Protein AF-A0A1S8A4N0-F1 (afdb_monomer_lite)

Radius of gyration: 14.85 Å; chains: 1; bounding box: 50×31×35 Å

Secondary structure (DSSP, 8-state):
--TTS-TT--SEEEEEEEEEEEES-EEE--SSBSEEEEEEEEEEEEES-EEE---GGG-B--EEEEEEEEEES-EEES-SB-TTEEESSEEEES-EE---------S----

InterPro domains:
  IPR011050 Pectin lyase fold/virulence factor [SSF51126] (5-96)
  IPR012334 Pectin lyase fold [G3DSA:2.160.20.10] (1-101)
  IPR052063 Polysaccharide Lyase 1 [PTHR42970] (1-96)

Structure (mmCIF, N/CA/C/O backbone):
data_AF-A0A1S8A4N0-F1
#
_entry.id   AF-A0A1S8A4N0-F1
#
loop_
_atom_site.group_PDB
_atom_site.id
_atom_site.type_symbol
_atom_site.label_atom_id
_atom_site.label_alt_id
_atom_site.label_comp_id
_atom_site.label_asym_id
_atom_site.label_entity_id
_atom_site.label_seq_id
_atom_site.pdbx_PDB_ins_code
_atom_site.Cartn_x
_atom_site.Cartn_y
_atom_site.Cartn_z
_atom_site.occupancy
_atom_site.B_iso_or_equiv
_atom_site.auth_seq_id
_atom_site.auth_comp_id
_atom_site.auth_asym_id
_atom_site.auth_atom_id
_atom_site.pdbx_PDB_model_num
ATOM 1 N N . MET A 1 1 ? -2.142 0.354 -15.323 1.00 68.75 1 MET A N 1
ATOM 2 C CA . MET A 1 1 ? -0.709 0.691 -15.151 1.00 68.75 1 MET A CA 1
ATOM 3 C C . MET A 1 1 ? 0.166 -0.333 -15.867 1.00 68.75 1 MET A C 1
ATOM 5 O O . MET A 1 1 ? -0.366 -1.336 -16.324 1.00 68.75 1 MET A O 1
ATOM 9 N N . GLY A 1 2 ? 1.460 -0.052 -16.058 1.00 73.56 2 GLY A N 1
ATOM 10 C CA . GLY A 1 2 ? 2.393 -0.924 -16.785 1.00 73.56 2 GLY A CA 1
ATOM 11 C C . GLY A 1 2 ? 3.615 -0.164 -17.314 1.00 73.56 2 GLY A C 1
ATOM 12 O O . GLY A 1 2 ? 3.727 1.046 -17.115 1.00 73.56 2 GLY A O 1
ATOM 13 N N . LYS A 1 3 ? 4.520 -0.853 -18.025 1.00 80.44 3 LYS A N 1
ATOM 14 C CA . LYS A 1 3 ? 5.771 -0.266 -18.557 1.00 80.44 3 LYS A CA 1
ATOM 15 C C . LYS A 1 3 ? 5.551 1.009 -19.388 1.00 80.44 3 LYS A C 1
ATOM 17 O O . LYS A 1 3 ? 6.381 1.911 -19.346 1.00 80.44 3 LYS A O 1
ATOM 22 N N . SER A 1 4 ? 4.432 1.090 -20.108 1.00 85.94 4 SER A N 1
ATOM 23 C CA . SER A 1 4 ? 4.073 2.240 -20.950 1.00 85.94 4 SER A CA 1
ATOM 24 C C . SER A 1 4 ? 3.194 3.289 -20.250 1.00 85.94 4 SER A C 1
ATOM 26 O O . SER A 1 4 ? 2.774 4.232 -20.907 1.00 85.94 4 SER A O 1
ATOM 28 N N . GLY A 1 5 ? 2.871 3.125 -18.960 1.00 80.81 5 GLY A N 1
ATOM 29 C CA . GLY A 1 5 ? 2.080 4.105 -18.195 1.00 80.81 5 GLY A CA 1
ATOM 30 C C . GLY A 1 5 ? 2.873 5.368 -17.851 1.00 80.81 5 GLY A C 1
ATOM 31 O O . GLY A 1 5 ? 4.037 5.475 -18.210 1.00 80.81 5 GLY A O 1
ATOM 32 N N . ASP A 1 6 ? 2.301 6.305 -17.103 1.00 85.81 6 ASP A N 1
ATOM 33 C CA . ASP A 1 6 ? 3.035 7.506 -16.683 1.00 85.81 6 ASP A CA 1
ATOM 34 C C . ASP A 1 6 ? 4.029 7.207 -15.556 1.00 85.81 6 ASP A C 1
ATOM 36 O O . ASP A 1 6 ? 3.766 6.378 -14.684 1.00 85.81 6 ASP A O 1
ATOM 40 N N . SER A 1 7 ? 5.178 7.890 -15.569 1.00 84.50 7 SER A N 1
ATOM 41 C CA . SER A 1 7 ? 6.205 7.772 -14.524 1.00 84.50 7 SER A CA 1
ATOM 42 C C . SER A 1 7 ? 5.722 8.283 -13.167 1.00 84.50 7 SER A C 1
ATOM 44 O O . SER A 1 7 ? 5.023 9.290 -13.105 1.00 84.50 7 SER A O 1
ATOM 46 N N . GLY A 1 8 ? 6.135 7.613 -12.083 1.00 83.56 8 GLY A N 1
ATOM 47 C CA . GLY A 1 8 ? 5.796 8.021 -10.711 1.00 83.56 8 GLY A CA 1
ATOM 48 C C . GLY A 1 8 ? 4.320 7.828 -10.349 1.00 83.56 8 GLY A C 1
ATOM 49 O O . GLY A 1 8 ? 3.790 8.570 -9.528 1.00 83.56 8 GLY A O 1
ATOM 50 N N . LYS A 1 9 ? 3.624 6.915 -11.034 1.00 87.69 9 LYS A N 1
ATOM 51 C CA . LYS A 1 9 ? 2.225 6.586 -10.754 1.00 87.69 9 LYS A CA 1
ATOM 52 C C . LYS A 1 9 ? 2.114 5.202 -10.133 1.00 87.69 9 LYS A C 1
ATOM 54 O O . LYS A 1 9 ? 2.728 4.243 -10.619 1.00 87.69 9 LYS A O 1
ATOM 59 N N . ASP A 1 10 ? 1.279 5.114 -9.110 1.00 91.44 10 ASP A N 1
ATOM 60 C CA . ASP A 1 10 ? 1.002 3.857 -8.432 1.00 91.44 10 ASP A CA 1
ATOM 61 C C . ASP A 1 10 ? -0.019 3.026 -9.212 1.00 91.44 10 ASP A C 1
ATOM 63 O O . ASP A 1 10 ? -0.739 3.543 -10.070 1.00 91.44 10 ASP A O 1
ATOM 67 N N . GLY A 1 11 ? -0.106 1.730 -8.910 1.00 92.50 11 GLY A N 1
ATOM 68 C CA . GLY A 1 11 ? -1.212 0.887 -9.373 1.00 92.50 11 GLY A CA 1
ATOM 69 C C . GLY A 1 11 ? -2.558 1.406 -8.861 1.00 92.50 11 GLY A C 1
ATOM 70 O O . GLY A 1 11 ? -3.484 1.612 -9.647 1.00 92.50 11 GLY A O 1
ATOM 71 N N . ILE A 1 12 ? -2.626 1.666 -7.555 1.00 95.12 12 ILE A N 1
ATOM 72 C CA . ILE A 1 12 ? -3.730 2.345 -6.872 1.00 95.12 12 ILE A CA 1
ATOM 73 C C . ILE A 1 12 ? -3.148 3.400 -5.931 1.00 95.12 12 ILE A C 1
ATOM 75 O O . ILE A 1 12 ? -2.267 3.087 -5.131 1.00 95.12 12 ILE A O 1
ATOM 79 N N . THR A 1 13 ? -3.693 4.617 -5.983 1.00 95.31 13 THR A N 1
ATOM 80 C CA . THR A 1 13 ? -3.426 5.682 -5.008 1.00 95.31 13 THR A CA 1
ATOM 81 C C . THR A 1 13 ? -4.745 6.141 -4.391 1.00 95.31 13 THR A C 1
ATOM 83 O O . THR A 1 13 ? -5.646 6.563 -5.116 1.00 95.31 13 THR A O 1
ATOM 86 N N . ILE A 1 14 ? -4.843 6.120 -3.062 1.00 96.75 14 ILE A N 1
ATOM 87 C CA . ILE A 1 14 ? -5.921 6.780 -2.312 1.00 96.75 14 ILE A CA 1
ATOM 88 C C . ILE A 1 14 ? -5.343 8.041 -1.673 1.00 96.75 14 ILE A C 1
ATOM 90 O O . ILE A 1 14 ? -4.490 7.949 -0.788 1.00 96.75 14 ILE A O 1
ATOM 94 N N . ALA A 1 15 ? -5.779 9.203 -2.161 1.00 96.19 15 ALA A N 1
ATOM 95 C CA . ALA A 1 15 ? -5.233 10.503 -1.763 1.00 96.19 15 ALA A CA 1
ATOM 96 C C . ALA A 1 15 ? -6.158 11.331 -0.856 1.00 96.19 15 ALA A C 1
ATOM 98 O O . ALA A 1 15 ? -5.694 12.225 -0.150 1.00 96.19 15 ALA A O 1
ATOM 99 N N . ASP A 1 16 ? -7.455 11.035 -0.869 1.00 97.56 16 ASP A N 1
ATOM 100 C CA . ASP A 1 16 ? -8.469 11.702 -0.058 1.00 97.56 16 ASP A CA 1
ATOM 101 C C . ASP A 1 16 ? -9.656 10.757 0.169 1.00 97.56 16 ASP A C 1
ATOM 103 O O . ASP A 1 16 ? -9.934 9.885 -0.664 1.00 97.56 16 ASP A O 1
ATOM 107 N N . GLY A 1 17 ? -10.346 10.934 1.290 1.00 96.81 17 GLY A N 1
ATOM 108 C CA . GLY A 1 17 ? -11.576 10.225 1.628 1.00 96.81 17 GLY A CA 1
ATOM 109 C C . GLY A 1 17 ? -11.468 9.333 2.862 1.00 96.81 17 GLY A C 1
ATOM 110 O O . GLY A 1 17 ? -10.441 9.235 3.524 1.00 96.81 17 GLY A O 1
ATOM 111 N N . GLN A 1 18 ? -12.569 8.676 3.211 1.00 98.00 18 GLN A N 1
ATOM 112 C CA . GLN A 1 18 ? -12.660 7.900 4.445 1.00 98.00 18 GLN A CA 1
ATOM 113 C C . GLN A 1 18 ? -13.614 6.718 4.316 1.00 98.00 18 GLN A C 1
ATOM 115 O O . GLN A 1 18 ? -14.509 6.742 3.472 1.00 98.00 18 GLN A O 1
ATOM 120 N N . ASN A 1 19 ? -13.460 5.731 5.202 1.00 98.25 19 ASN A N 1
ATOM 121 C CA . ASN A 1 19 ? -14.337 4.559 5.322 1.00 98.25 19 ASN A CA 1
ATOM 122 C C . ASN A 1 19 ? -14.339 3.696 4.053 1.00 98.25 19 ASN A C 1
ATOM 124 O O . ASN A 1 19 ? -15.369 3.512 3.405 1.00 98.25 19 ASN A O 1
ATOM 128 N N . MET A 1 20 ? -13.168 3.176 3.687 1.00 98.38 20 MET A N 1
ATOM 129 C CA . MET A 1 20 ? -12.989 2.366 2.479 1.00 98.38 20 MET A CA 1
ATOM 130 C C . MET A 1 20 ? -12.538 0.952 2.832 1.00 98.38 20 MET A C 1
ATOM 132 O O . MET A 1 20 ? -11.708 0.761 3.719 1.00 98.38 20 MET A O 1
ATOM 136 N N . ILE A 1 21 ? -13.052 -0.036 2.100 1.00 98.31 21 ILE A N 1
ATOM 137 C CA . ILE A 1 21 ? -12.637 -1.434 2.221 1.00 98.31 21 ILE A CA 1
ATOM 138 C C . ILE A 1 21 ? -12.197 -1.933 0.848 1.00 98.31 21 ILE A C 1
ATOM 140 O O . ILE A 1 21 ? -12.950 -1.848 -0.121 1.00 98.31 21 ILE A O 1
ATOM 144 N N . PHE A 1 22 ? -10.990 -2.484 0.797 1.00 98.31 22 PHE A N 1
ATOM 145 C CA . PHE A 1 22 ? -10.456 -3.233 -0.331 1.00 98.31 22 PHE A CA 1
ATOM 146 C C . PHE A 1 22 ? -10.313 -4.685 0.108 1.00 98.31 22 PHE A C 1
ATOM 148 O O . PHE A 1 22 ? -9.591 -4.985 1.057 1.00 98.31 22 PHE A O 1
ATOM 155 N N . ASP A 1 23 ? -11.043 -5.569 -0.555 1.00 98.44 23 ASP A N 1
ATOM 156 C CA . ASP A 1 23 ? -11.165 -6.970 -0.177 1.00 98.44 23 ASP A CA 1
ATOM 157 C C . ASP A 1 23 ? -11.040 -7.853 -1.418 1.00 98.44 23 ASP A C 1
ATOM 159 O O . ASP A 1 23 ? -11.616 -7.528 -2.459 1.00 98.44 23 ASP A O 1
ATOM 163 N N . HIS A 1 24 ? -10.274 -8.940 -1.316 1.00 98.38 24 HIS A N 1
ATOM 164 C CA . HIS A 1 24 ? -10.033 -9.884 -2.413 1.00 98.38 24 HIS A CA 1
ATOM 165 C C . HIS A 1 24 ? -9.524 -9.229 -3.712 1.00 98.38 24 HIS A C 1
ATOM 167 O O . HIS A 1 24 ? -9.817 -9.690 -4.820 1.00 98.38 24 HIS A O 1
ATOM 173 N N . VAL A 1 25 ? -8.732 -8.157 -3.606 1.00 98.00 25 VAL A N 1
ATOM 174 C CA . VAL A 1 25 ? -8.149 -7.493 -4.779 1.00 98.00 25 VAL A CA 1
ATOM 175 C C . VAL A 1 25 ? -6.726 -7.971 -5.037 1.00 98.00 25 VAL A C 1
ATOM 177 O O . VAL A 1 25 ? -5.947 -8.229 -4.123 1.00 98.00 25 VAL A O 1
ATOM 180 N N . SER A 1 26 ? -6.370 -8.069 -6.314 1.00 96.69 26 SER A N 1
ATOM 181 C CA . SER A 1 26 ? -4.989 -8.272 -6.747 1.00 96.69 26 SER A CA 1
ATOM 182 C C . SER A 1 26 ? -4.516 -7.024 -7.468 1.00 96.69 26 SER A C 1
ATOM 184 O O . SER A 1 26 ? -5.076 -6.651 -8.499 1.00 96.69 26 SER A O 1
A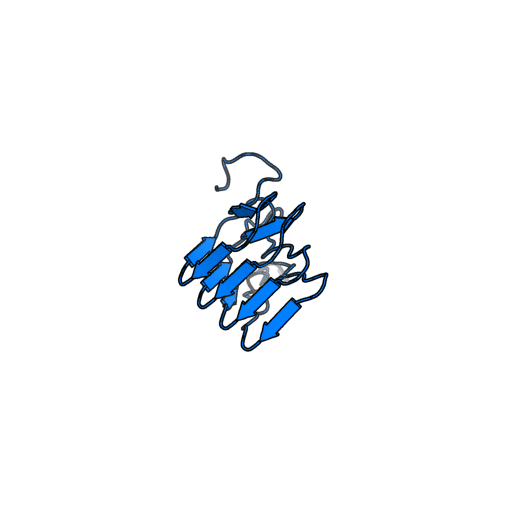TOM 186 N N . VAL A 1 27 ? -3.497 -6.375 -6.916 1.00 96.38 27 VAL A N 1
ATOM 187 C CA . VAL A 1 27 ? -2.896 -5.181 -7.503 1.00 96.38 27 VAL A CA 1
ATOM 188 C C . VAL A 1 27 ? -1.455 -5.509 -7.834 1.00 96.38 27 VAL A C 1
ATOM 190 O O . VAL A 1 27 ? -0.701 -5.958 -6.969 1.00 96.38 27 VAL A O 1
ATOM 193 N N . THR A 1 28 ? -1.093 -5.321 -9.099 1.00 93.69 28 THR A N 1
ATOM 194 C CA . THR A 1 28 ? 0.230 -5.662 -9.617 1.00 93.69 28 THR A CA 1
ATOM 195 C C . THR A 1 28 ? 0.721 -4.663 -10.656 1.00 93.69 28 THR A C 1
ATOM 197 O O . THR A 1 28 ? -0.045 -3.837 -11.162 1.00 93.69 28 THR A O 1
ATOM 200 N N . TRP A 1 29 ? 2.019 -4.724 -10.971 1.00 91.38 29 TRP A N 1
ATOM 201 C CA . TRP A 1 29 ? 2.660 -3.917 -12.016 1.00 91.38 29 TRP A CA 1
ATOM 202 C C . TRP A 1 29 ? 2.513 -2.401 -11.814 1.00 91.38 29 TRP A C 1
ATOM 204 O O . TRP A 1 29 ? 2.399 -1.632 -12.778 1.00 91.38 29 TRP A O 1
ATOM 214 N N . GLY A 1 30 ? 2.553 -1.971 -10.548 1.00 89.94 30 GLY A N 1
ATOM 215 C CA . GLY A 1 30 ? 2.742 -0.571 -10.178 1.00 89.94 30 GLY A CA 1
ATOM 216 C C . GLY A 1 30 ? 4.064 -0.042 -10.735 1.00 89.94 30 GLY A C 1
ATOM 217 O O . GLY A 1 30 ? 5.066 -0.763 -10.759 1.00 89.94 30 GLY A O 1
ATOM 218 N N . ARG A 1 31 ? 4.060 1.197 -11.245 1.00 88.88 31 ARG A N 1
ATOM 219 C CA . ARG A 1 31 ? 5.276 1.821 -11.790 1.00 88.88 31 ARG A CA 1
ATOM 220 C C . ARG A 1 31 ? 6.073 2.548 -10.712 1.00 88.88 31 ARG A C 1
ATOM 222 O O . ARG A 1 31 ? 7.293 2.618 -10.828 1.00 88.88 31 ARG A O 1
ATOM 229 N N . ASP A 1 32 ? 5.377 3.085 -9.717 1.00 90.94 32 ASP A N 1
ATOM 230 C CA . ASP A 1 32 ? 5.947 3.505 -8.444 1.00 90.94 32 ASP A CA 1
ATOM 231 C C . ASP A 1 32 ? 5.532 2.507 -7.349 1.00 90.94 32 ASP A C 1
ATOM 233 O O . ASP A 1 32 ? 6.067 1.397 -7.306 1.00 90.94 32 ASP A O 1
ATOM 237 N N . GLU A 1 33 ? 4.527 2.801 -6.525 1.00 93.50 33 GLU A N 1
ATOM 238 C CA . GLU A 1 33 ? 3.944 1.779 -5.662 1.00 93.50 33 GLU A CA 1
ATOM 239 C C . GLU A 1 33 ? 2.885 0.935 -6.366 1.00 93.50 33 GLU A C 1
ATOM 241 O O . GLU A 1 33 ? 2.271 1.307 -7.364 1.00 93.50 33 GLU A O 1
ATOM 246 N N . THR A 1 34 ? 2.633 -0.245 -5.818 1.00 95.19 34 THR A N 1
ATOM 247 C CA . THR A 1 34 ? 1.544 -1.092 -6.292 1.00 95.19 34 THR A CA 1
ATOM 248 C C . THR A 1 34 ? 0.218 -0.641 -5.682 1.00 95.19 34 THR A C 1
ATOM 250 O O . THR A 1 34 ? -0.736 -0.406 -6.418 1.00 95.19 34 THR A O 1
ATOM 253 N N . PHE A 1 35 ? 0.174 -0.418 -4.366 1.00 96.75 35 PHE A N 1
ATOM 254 C CA . PHE A 1 35 ? -0.986 0.138 -3.667 1.00 96.75 35 PHE A CA 1
ATOM 255 C C . PHE A 1 35 ? -0.529 1.140 -2.600 1.00 96.75 35 PHE A C 1
ATOM 257 O O . PHE A 1 35 ? 0.067 0.741 -1.602 1.00 96.75 35 PHE A O 1
ATOM 264 N N . SER A 1 36 ? -0.866 2.419 -2.762 1.00 96.62 36 SER A N 1
ATOM 265 C CA . SER A 1 36 ? -0.553 3.479 -1.798 1.00 96.62 36 SER A CA 1
ATOM 266 C C . SER A 1 36 ? -1.797 4.163 -1.226 1.00 96.62 36 SER A C 1
ATOM 268 O O . SER A 1 36 ? -2.776 4.432 -1.923 1.00 96.62 36 SER A O 1
ATOM 270 N N . ILE A 1 37 ? -1.719 4.497 0.060 1.00 97.00 37 ILE A N 1
ATOM 271 C CA . ILE A 1 37 ? -2.637 5.379 0.782 1.00 97.00 37 ILE A CA 1
ATOM 272 C C . ILE A 1 37 ? -1.798 6.537 1.316 1.00 97.00 37 ILE A C 1
ATOM 274 O O . ILE A 1 37 ? -0.935 6.335 2.176 1.00 97.00 37 ILE A O 1
ATOM 278 N N . ASN A 1 38 ? -2.016 7.739 0.793 1.00 94.38 38 ASN A N 1
ATOM 279 C CA . ASN A 1 38 ? -1.236 8.913 1.169 1.00 94.38 38 ASN A CA 1
ATOM 280 C C . ASN A 1 38 ? -2.031 10.197 0.930 1.00 94.38 38 ASN A C 1
ATOM 282 O O . ASN A 1 38 ? -2.289 10.552 -0.216 1.00 94.38 38 ASN A O 1
ATOM 286 N N . GLY A 1 39 ? -2.363 10.910 2.003 1.00 94.62 39 GLY A N 1
ATOM 287 C CA . GLY A 1 39 ? -3.069 12.185 1.941 1.00 94.62 39 GLY A CA 1
ATOM 288 C C . GLY A 1 39 ? -4.090 12.316 3.064 1.00 94.62 39 GLY A C 1
ATOM 289 O O . GLY A 1 39 ? -3.877 11.800 4.162 1.00 94.62 39 GLY A O 1
ATOM 290 N N . ALA A 1 40 ? -5.194 13.010 2.796 1.00 96.56 40 ALA A N 1
ATOM 291 C CA . ALA A 1 40 ? -6.267 13.237 3.763 1.00 96.56 40 ALA A CA 1
ATOM 292 C C . ALA A 1 40 ? -7.187 12.005 3.856 1.00 96.56 40 ALA A C 1
ATOM 294 O O . ALA A 1 40 ? -8.355 12.047 3.484 1.00 96.56 40 ALA A O 1
ATOM 295 N N . VAL A 1 41 ? -6.627 10.882 4.311 1.00 97.56 41 VAL A N 1
ATOM 296 C CA . VAL A 1 41 ? -7.305 9.581 4.336 1.00 97.56 41 VAL A CA 1
ATOM 297 C C . VAL A 1 41 ? -7.425 9.043 5.760 1.00 97.56 41 VAL A C 1
ATOM 299 O O . VAL A 1 41 ? -6.509 9.205 6.564 1.00 97.56 41 VAL A O 1
ATOM 302 N N . THR A 1 42 ? -8.539 8.385 6.086 1.00 97.56 42 THR A N 1
ATOM 303 C CA . THR A 1 42 ? -8.711 7.680 7.369 1.00 97.56 42 THR A CA 1
ATOM 304 C C . THR A 1 42 ? -9.689 6.509 7.255 1.00 97.56 42 THR A C 1
ATOM 306 O O . THR A 1 42 ? -10.517 6.470 6.344 1.00 97.56 42 THR A O 1
ATOM 309 N N . ASN A 1 43 ? -9.627 5.559 8.188 1.00 97.69 43 ASN A N 1
ATOM 310 C CA . ASN A 1 43 ? -10.529 4.404 8.269 1.00 97.69 43 ASN A CA 1
ATOM 311 C C . ASN A 1 43 ? -10.508 3.558 6.984 1.00 97.69 43 ASN A C 1
ATOM 313 O O . ASN A 1 43 ? -11.514 3.447 6.276 1.00 97.69 43 ASN A O 1
ATOM 317 N N . VAL A 1 44 ? -9.349 2.984 6.660 1.00 98.19 44 VAL A N 1
ATOM 318 C CA . VAL A 1 44 ? -9.190 2.135 5.471 1.00 98.19 44 VAL A CA 1
ATOM 319 C C . VAL A 1 44 ? -8.820 0.720 5.873 1.00 98.19 44 VAL A C 1
ATOM 321 O O . VAL A 1 44 ? -7.917 0.510 6.678 1.00 98.19 44 VAL A O 1
ATOM 324 N N . THR A 1 45 ? -9.485 -0.261 5.274 1.00 98.25 45 THR A N 1
ATOM 325 C CA . THR A 1 45 ? -9.149 -1.674 5.430 1.00 98.25 45 THR A CA 1
ATOM 326 C C . THR A 1 45 ? -8.687 -2.260 4.104 1.00 98.25 45 THR A C 1
ATOM 328 O O . THR A 1 45 ? -9.377 -2.124 3.097 1.00 98.25 45 THR A O 1
ATOM 331 N N . ILE A 1 46 ? -7.540 -2.939 4.110 1.00 98.38 46 ILE A N 1
ATOM 332 C CA . ILE A 1 46 ? -7.118 -3.828 3.023 1.00 98.38 46 ILE A CA 1
ATOM 333 C C . ILE A 1 46 ? -7.052 -5.243 3.587 1.00 98.38 46 ILE A C 1
ATOM 335 O O . ILE A 1 46 ? -6.338 -5.487 4.569 1.00 98.38 46 ILE A O 1
ATOM 339 N N . GLN A 1 47 ? -7.796 -6.162 2.983 1.00 98.38 47 GLN A N 1
ATOM 340 C CA . GLN A 1 47 ? -7.906 -7.527 3.477 1.00 98.38 47 GLN A CA 1
ATOM 341 C C . GLN A 1 47 ? -7.915 -8.571 2.368 1.00 98.38 47 GLN A C 1
ATOM 343 O O . GLN A 1 47 ? -8.328 -8.275 1.247 1.00 98.38 47 GLN A O 1
ATOM 348 N N . ASP A 1 48 ? -7.436 -9.777 2.683 1.00 98.50 48 ASP A N 1
ATOM 349 C CA . ASP A 1 48 ? -7.456 -10.946 1.786 1.00 98.50 48 ASP A CA 1
ATOM 350 C C . ASP A 1 48 ? -6.939 -10.653 0.366 1.00 98.50 48 ASP A C 1
ATOM 352 O O . ASP A 1 48 ? -7.393 -11.220 -0.627 1.00 98.50 48 ASP A O 1
ATOM 356 N N . SER A 1 49 ? -5.992 -9.720 0.257 1.00 98.50 49 SER A N 1
ATOM 357 C CA . SER A 1 49 ? -5.563 -9.149 -1.017 1.00 98.50 49 SER A CA 1
ATOM 358 C C . SER A 1 49 ? -4.121 -9.508 -1.356 1.00 98.50 49 SER A C 1
ATOM 360 O O . SER A 1 49 ? -3.295 -9.795 -0.485 1.00 98.50 49 SER A O 1
ATOM 362 N N . ILE A 1 50 ? -3.801 -9.456 -2.647 1.00 97.88 50 ILE A N 1
ATOM 363 C CA . ILE A 1 50 ? -2.453 -9.679 -3.175 1.00 97.88 50 ILE A CA 1
ATOM 364 C C . ILE A 1 50 ? -1.908 -8.350 -3.694 1.00 97.88 50 ILE A C 1
ATOM 366 O O . ILE A 1 50 ? -2.524 -7.696 -4.534 1.00 97.88 50 ILE A O 1
ATOM 370 N N . ILE A 1 51 ? -0.736 -7.954 -3.205 1.00 96.88 51 ILE A N 1
ATOM 371 C CA . ILE A 1 51 ? -0.054 -6.722 -3.613 1.00 96.88 51 ILE A CA 1
ATOM 372 C C . ILE A 1 51 ? 1.368 -7.091 -4.017 1.00 96.88 51 ILE A C 1
ATOM 374 O O . ILE A 1 51 ? 2.197 -7.445 -3.171 1.00 96.88 51 ILE A O 1
ATOM 378 N N . GLY A 1 52 ? 1.667 -7.029 -5.310 1.00 94.19 52 GLY A N 1
ATOM 379 C CA . GLY A 1 52 ? 2.910 -7.612 -5.795 1.00 94.19 52 GLY A CA 1
ATOM 380 C C . GLY A 1 52 ? 3.376 -7.201 -7.175 1.00 94.19 52 GLY A C 1
ATOM 381 O O . GLY A 1 52 ? 2.732 -6.420 -7.861 1.00 94.19 52 GLY A O 1
ATOM 382 N N . GLN A 1 53 ? 4.499 -7.775 -7.599 1.00 92.06 53 GLN A N 1
ATOM 383 C CA . GLN A 1 53 ? 5.040 -7.618 -8.952 1.00 92.06 53 GLN A CA 1
ATOM 384 C C . GLN A 1 53 ? 5.180 -6.148 -9.394 1.00 92.06 53 GLN A C 1
ATOM 386 O O . GLN A 1 53 ? 4.839 -5.795 -10.528 1.00 92.06 53 GLN A O 1
ATOM 391 N N . GLY A 1 54 ? 5.654 -5.266 -8.508 1.00 89.25 54 GLY A N 1
ATOM 392 C CA . GLY A 1 54 ? 6.025 -3.899 -8.880 1.00 89.25 54 GLY A CA 1
ATOM 393 C C . GLY A 1 54 ? 7.103 -3.898 -9.973 1.00 89.25 54 GLY A C 1
ATOM 394 O O . GLY A 1 54 ? 7.981 -4.762 -9.985 1.00 89.25 54 GLY A O 1
ATOM 395 N N . LEU A 1 55 ? 7.062 -2.937 -10.897 1.00 88.25 55 LEU A N 1
ATOM 396 C CA . LEU A 1 55 ? 7.982 -2.904 -12.041 1.00 88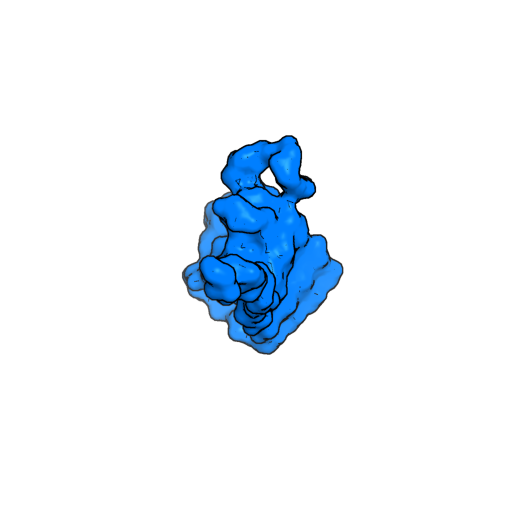.25 55 LEU A CA 1
ATOM 397 C C . LEU A 1 55 ? 9.434 -2.633 -11.611 1.00 88.25 55 LEU A C 1
ATOM 399 O O . LEU A 1 55 ? 9.696 -1.741 -10.810 1.00 88.25 55 LEU A O 1
ATOM 403 N N . ASP A 1 56 ? 10.392 -3.351 -12.207 1.00 79.75 56 ASP A N 1
ATOM 404 C CA . ASP A 1 56 ? 11.801 -3.426 -11.771 1.00 79.75 56 ASP A CA 1
ATOM 405 C C . ASP A 1 56 ? 12.500 -2.084 -11.504 1.00 79.75 56 ASP A C 1
ATOM 407 O O . ASP A 1 56 ? 13.306 -1.967 -10.576 1.00 79.75 56 ASP A O 1
ATOM 411 N N . THR A 1 57 ? 12.199 -1.054 -12.300 1.00 80.56 57 THR A N 1
ATOM 412 C CA . THR A 1 57 ? 12.832 0.266 -12.166 1.00 80.56 57 THR A CA 1
ATOM 413 C C . THR A 1 57 ? 12.519 0.934 -10.830 1.00 80.56 57 THR A C 1
ATOM 415 O O . THR A 1 57 ? 13.343 1.699 -10.333 1.00 80.56 57 THR A O 1
ATOM 418 N N . HIS A 1 58 ? 11.352 0.650 -10.243 1.00 84.69 58 HIS A N 1
ATOM 419 C CA . HIS A 1 58 ? 10.931 1.185 -8.951 1.00 84.69 58 HIS A CA 1
ATOM 420 C C . HIS A 1 58 ? 9.896 0.260 -8.282 1.00 84.69 58 HIS A C 1
ATOM 422 O O . HIS A 1 58 ? 8.767 0.642 -8.017 1.00 84.69 58 HIS A O 1
ATOM 428 N N . SER A 1 59 ? 10.279 -0.995 -8.032 1.00 87.12 59 SER A N 1
ATOM 429 C CA . SER A 1 59 ? 9.360 -2.039 -7.556 1.00 87.12 59 SER A CA 1
ATOM 430 C C . SER A 1 59 ? 9.033 -1.891 -6.061 1.00 87.12 59 SER A C 1
ATOM 432 O O . SER A 1 59 ? 9.805 -2.316 -5.191 1.00 87.12 59 SER A O 1
ATOM 434 N N . CYS A 1 60 ? 7.886 -1.279 -5.752 1.00 92.19 60 CYS A N 1
ATOM 435 C CA . CYS A 1 60 ? 7.424 -1.031 -4.385 1.00 92.19 60 CYS A CA 1
ATOM 436 C C . CYS A 1 60 ? 6.020 -1.607 -4.131 1.00 92.19 60 CYS A C 1
ATOM 438 O O . CYS A 1 60 ? 5.118 -1.473 -4.957 1.00 92.19 60 CYS A O 1
ATOM 440 N N . GLY A 1 61 ? 5.805 -2.215 -2.960 1.00 93.12 61 GLY A N 1
ATOM 441 C CA . GLY A 1 61 ? 4.487 -2.739 -2.582 1.00 93.12 61 GLY A CA 1
ATOM 442 C C . GLY A 1 61 ? 3.481 -1.631 -2.259 1.00 93.12 61 GLY A C 1
ATOM 443 O O . GLY A 1 61 ? 2.401 -1.595 -2.840 1.00 93.12 61 GLY A O 1
ATOM 444 N N . GLY A 1 62 ? 3.832 -0.700 -1.371 1.00 94.31 62 GLY A N 1
ATOM 445 C CA . GLY A 1 62 ? 2.910 0.349 -0.946 1.00 94.31 62 GLY A CA 1
ATOM 446 C C . GLY A 1 62 ? 3.380 1.232 0.204 1.00 94.31 62 GLY A C 1
ATOM 447 O O . GLY A 1 62 ? 4.023 0.757 1.152 1.00 94.31 62 GLY A O 1
ATOM 448 N N . LEU A 1 63 ? 3.012 2.513 0.152 1.00 95.88 63 LEU A N 1
ATOM 449 C CA . LEU A 1 63 ? 3.075 3.444 1.278 1.00 95.88 63 LEU A CA 1
ATOM 450 C C . LEU A 1 63 ? 1.702 3.507 1.954 1.00 95.88 63 LEU A C 1
ATOM 452 O O . LEU A 1 63 ? 0.723 3.858 1.312 1.00 95.88 63 LEU A O 1
ATOM 456 N N . MET A 1 64 ? 1.637 3.205 3.250 1.00 96.50 64 MET A N 1
ATOM 457 C CA . MET A 1 64 ? 0.411 3.317 4.051 1.00 96.50 64 MET A CA 1
ATOM 458 C C . MET A 1 64 ? 0.624 4.449 5.054 1.00 96.50 64 MET A C 1
ATOM 460 O O . MET A 1 64 ? 1.237 4.249 6.105 1.00 96.50 64 MET A O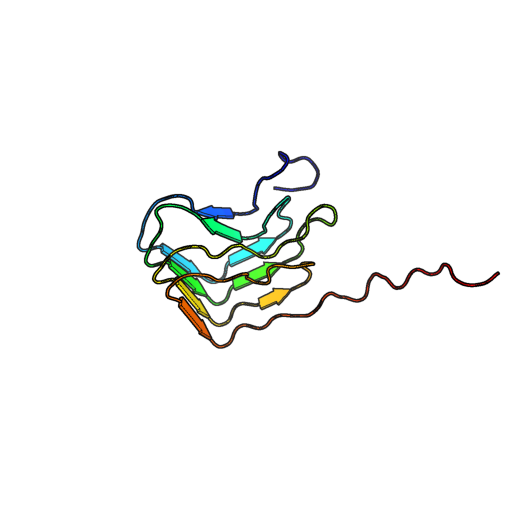 1
ATOM 464 N N . GLN A 1 65 ? 0.259 5.665 4.654 1.00 95.44 65 GLN A N 1
ATOM 465 C CA . GLN A 1 65 ? 0.562 6.918 5.351 1.00 95.44 65 GLN A CA 1
ATOM 466 C C . GLN A 1 65 ? -0.722 7.667 5.708 1.00 95.44 65 GLN A C 1
ATOM 468 O O . GLN A 1 65 ? -0.997 8.740 5.181 1.00 95.44 65 GLN A O 1
ATOM 473 N N . ALA A 1 66 ? -1.499 7.077 6.608 1.00 94.94 66 ALA A N 1
ATOM 474 C CA . ALA A 1 66 ? -2.693 7.667 7.198 1.00 94.94 66 ALA A CA 1
ATOM 475 C C . ALA A 1 66 ? -2.957 7.006 8.560 1.00 94.94 66 ALA A C 1
ATOM 477 O O . ALA A 1 66 ? -2.316 6.006 8.895 1.00 94.94 66 ALA A O 1
ATOM 478 N N . ASP A 1 67 ? -3.881 7.563 9.336 1.00 95.31 67 ASP A N 1
ATOM 479 C CA . ASP A 1 67 ? -4.313 6.971 10.602 1.00 95.31 67 ASP A CA 1
ATOM 480 C C . ASP A 1 67 ? -5.536 6.063 10.409 1.00 95.31 67 ASP A C 1
ATOM 482 O O . ASP A 1 67 ? -6.311 6.201 9.462 1.00 95.31 67 ASP A O 1
ATOM 486 N N . ASN A 1 68 ? -5.695 5.122 11.337 1.00 96.81 68 ASN A N 1
ATOM 487 C CA . ASN A 1 68 ? -6.733 4.096 11.354 1.00 96.81 68 ASN A CA 1
ATOM 488 C C . ASN A 1 68 ? -6.768 3.233 10.078 1.00 96.81 68 ASN A C 1
ATOM 490 O O . ASN A 1 68 ? -7.796 3.106 9.406 1.00 96.81 68 ASN A O 1
ATOM 494 N N . ILE A 1 69 ? -5.617 2.645 9.744 1.00 97.69 69 ILE A N 1
ATOM 495 C CA . ILE A 1 69 ? -5.488 1.678 8.647 1.00 97.69 69 ILE A CA 1
ATOM 496 C C . ILE A 1 69 ? -5.445 0.254 9.210 1.00 97.69 69 ILE A C 1
ATOM 498 O O . ILE A 1 69 ? -4.580 -0.061 10.025 1.00 97.69 69 ILE A O 1
ATOM 502 N N . SER A 1 70 ? -6.312 -0.628 8.719 1.00 97.94 70 SER A N 1
ATOM 503 C CA . SER A 1 70 ? -6.290 -2.065 9.016 1.00 97.94 70 SER A CA 1
ATOM 504 C C . SER A 1 70 ? -5.796 -2.855 7.808 1.00 97.94 70 SER A C 1
ATOM 506 O O . SER A 1 70 ? -6.330 -2.742 6.707 1.00 97.94 70 SER A O 1
ATOM 508 N N . LEU A 1 71 ? -4.779 -3.680 8.011 1.00 97.88 71 LEU A N 1
ATOM 509 C CA . LEU A 1 71 ? -4.167 -4.526 6.995 1.00 97.88 71 LEU A CA 1
ATOM 510 C C . LEU A 1 71 ? -4.179 -5.954 7.524 1.00 97.88 71 LEU A C 1
ATOM 512 O O . LEU A 1 71 ? -3.425 -6.257 8.456 1.00 97.88 71 LEU A O 1
ATOM 516 N N . PHE A 1 72 ? -5.001 -6.835 6.951 1.00 97.44 72 PHE A N 1
ATOM 517 C CA . PHE A 1 72 ? -5.058 -8.215 7.423 1.00 97.44 72 PHE A CA 1
ATOM 518 C C . PHE A 1 72 ? -5.170 -9.282 6.343 1.00 97.44 72 PHE A C 1
ATOM 520 O O . PHE A 1 72 ? -5.889 -9.128 5.368 1.00 97.44 72 PHE A O 1
ATOM 527 N N . ARG A 1 73 ? -4.455 -10.398 6.539 1.00 98.12 73 ARG A N 1
ATOM 528 C CA . ARG A 1 73 ? -4.439 -11.543 5.606 1.00 98.12 73 ARG A CA 1
ATOM 529 C C . ARG A 1 73 ? -4.030 -11.196 4.171 1.00 98.12 73 ARG A C 1
ATOM 531 O O . ARG A 1 73 ? -4.407 -11.880 3.228 1.00 98.12 73 ARG A O 1
ATOM 538 N N . ASN A 1 74 ? -3.204 -10.167 4.001 1.00 98.19 74 ASN A N 1
ATOM 539 C CA . ASN A 1 74 ? -2.688 -9.802 2.688 1.00 98.19 74 ASN A CA 1
ATOM 540 C C . ASN A 1 74 ? -1.375 -10.523 2.376 1.00 98.19 74 ASN A C 1
ATOM 542 O O . ASN A 1 74 ? -0.524 -10.718 3.254 1.00 98.19 74 ASN A O 1
ATOM 546 N N . LEU A 1 75 ? -1.184 -10.852 1.102 1.00 96.94 75 LEU A N 1
ATOM 547 C CA . LEU A 1 75 ? 0.069 -11.353 0.554 1.00 96.94 75 LEU A CA 1
ATOM 548 C C . LEU A 1 75 ? 0.807 -10.224 -0.170 1.00 96.94 75 LEU A C 1
ATOM 550 O O . LEU A 1 75 ? 0.385 -9.761 -1.229 1.00 96.94 75 LEU A O 1
ATOM 554 N N . TYR A 1 76 ? 1.956 -9.832 0.373 1.00 95.50 76 TYR A N 1
ATOM 555 C CA . TYR A 1 76 ? 2.907 -8.942 -0.285 1.00 95.50 76 TYR A CA 1
ATOM 556 C C . TYR A 1 76 ? 4.028 -9.773 -0.901 1.00 95.50 76 TYR A C 1
ATOM 558 O O . TYR A 1 76 ? 4.821 -10.380 -0.171 1.00 95.50 76 TYR A O 1
ATOM 566 N N . ILE A 1 77 ? 4.100 -9.818 -2.230 1.00 94.06 77 ILE A N 1
ATOM 567 C CA . ILE A 1 77 ? 5.002 -10.725 -2.951 1.00 94.06 77 ILE A CA 1
ATOM 568 C C . ILE A 1 77 ? 5.670 -10.039 -4.138 1.00 94.06 77 ILE A C 1
ATOM 570 O O . ILE A 1 77 ? 5.047 -9.262 -4.845 1.00 94.06 77 ILE A O 1
ATOM 574 N N . ASP A 1 78 ? 6.944 -10.348 -4.368 1.00 91.44 78 ASP A N 1
ATOM 575 C CA . ASP A 1 78 ? 7.674 -9.904 -5.562 1.00 91.44 78 ASP A CA 1
ATOM 576 C C . ASP A 1 78 ? 7.726 -8.373 -5.747 1.00 91.44 78 ASP A C 1
ATOM 578 O O . ASP A 1 78 ? 7.697 -7.855 -6.859 1.00 91.44 78 ASP A O 1
ATOM 582 N N . ASN A 1 79 ? 7.808 -7.630 -4.635 1.00 90.69 79 ASN A N 1
ATOM 583 C CA . ASN A 1 79 ? 8.231 -6.229 -4.660 1.00 90.69 79 ASN A CA 1
ATOM 584 C C . ASN A 1 79 ? 9.585 -6.071 -3.979 1.00 90.69 79 ASN A C 1
ATOM 586 O O . ASN A 1 79 ? 9.857 -6.702 -2.950 1.00 90.69 79 ASN A O 1
ATOM 590 N N . LYS A 1 80 ? 10.404 -5.151 -4.491 1.00 90.25 80 LYS A N 1
ATOM 591 C CA . LYS A 1 80 ? 11.760 -4.898 -3.985 1.00 90.25 80 LYS A CA 1
ATOM 592 C C . LYS A 1 80 ? 11.779 -4.257 -2.603 1.00 90.25 80 LYS A C 1
ATOM 594 O O . LYS A 1 80 ? 12.689 -4.507 -1.816 1.00 90.25 80 LYS A O 1
ATOM 599 N N . THR A 1 81 ? 10.791 -3.423 -2.289 1.00 90.88 81 THR A N 1
ATOM 600 C CA . THR A 1 81 ? 10.692 -2.742 -0.991 1.00 90.88 81 THR A CA 1
ATOM 601 C C . THR A 1 81 ? 9.249 -2.359 -0.651 1.00 90.88 81 THR A C 1
ATOM 603 O O . THR A 1 81 ? 8.337 -2.571 -1.445 1.00 90.88 81 THR A O 1
ATOM 606 N N . ARG A 1 82 ? 9.045 -1.776 0.542 1.00 92.69 82 ARG A N 1
ATOM 607 C CA . ARG A 1 82 ? 7.764 -1.220 1.021 1.00 92.69 82 ARG A CA 1
ATOM 608 C C . ARG A 1 82 ? 6.627 -2.25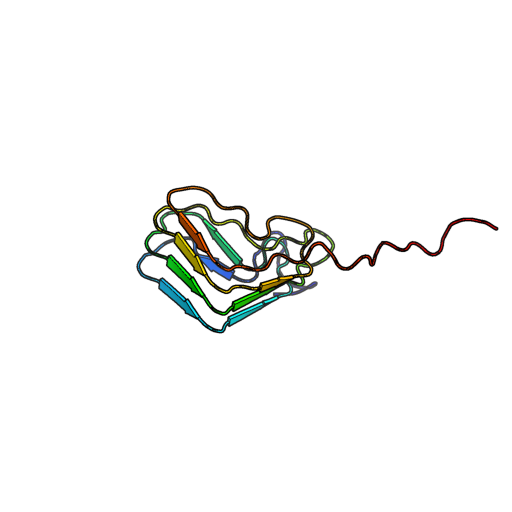2 0.929 1.00 92.69 82 ARG A C 1
ATOM 610 O O . ARG A 1 82 ? 5.692 -2.052 0.177 1.00 92.69 82 ARG A O 1
ATOM 617 N N . ASN A 1 83 ? 6.699 -3.343 1.702 1.00 92.56 83 ASN A N 1
ATOM 618 C CA . ASN A 1 83 ? 5.771 -4.491 1.625 1.00 92.56 83 ASN A CA 1
ATOM 619 C C . ASN A 1 83 ? 4.828 -4.688 2.841 1.00 92.56 83 ASN A C 1
ATOM 621 O O . ASN A 1 83 ? 4.901 -5.731 3.494 1.00 92.56 83 ASN A O 1
ATOM 625 N N . PRO A 1 84 ? 3.976 -3.737 3.246 1.00 93.06 84 PRO A N 1
ATOM 626 C CA . PRO A 1 84 ? 3.970 -2.312 2.954 1.00 93.06 84 PRO A CA 1
ATOM 627 C C . PRO A 1 84 ? 4.942 -1.560 3.880 1.00 93.06 84 PRO A C 1
ATOM 629 O O . PRO A 1 84 ? 5.493 -2.123 4.834 1.00 93.06 84 PRO A O 1
ATOM 632 N N . LYS A 1 85 ? 5.164 -0.270 3.615 1.00 94.62 85 LYS A N 1
ATOM 633 C CA . LYS A 1 85 ? 5.745 0.655 4.599 1.00 94.62 85 LYS A CA 1
ATOM 634 C C . LYS A 1 85 ? 4.610 1.397 5.298 1.00 94.62 85 LYS A C 1
ATOM 636 O O . LYS A 1 85 ? 3.999 2.279 4.698 1.00 94.62 85 LYS A O 1
ATOM 641 N N . VAL A 1 86 ? 4.363 1.043 6.555 1.00 93.81 86 VAL A N 1
ATOM 642 C CA . VAL A 1 86 ? 3.243 1.566 7.347 1.00 93.81 86 VAL A CA 1
ATOM 643 C C . VAL A 1 86 ? 3.702 2.689 8.276 1.00 93.81 86 VAL A C 1
ATOM 645 O O . VAL A 1 86 ? 4.802 2.633 8.832 1.00 93.81 86 VAL A O 1
ATOM 648 N N . LYS A 1 87 ? 2.872 3.722 8.405 1.00 93.62 87 LYS A N 1
ATOM 649 C CA . LYS A 1 87 ? 2.972 4.823 9.370 1.00 93.62 87 LYS A CA 1
A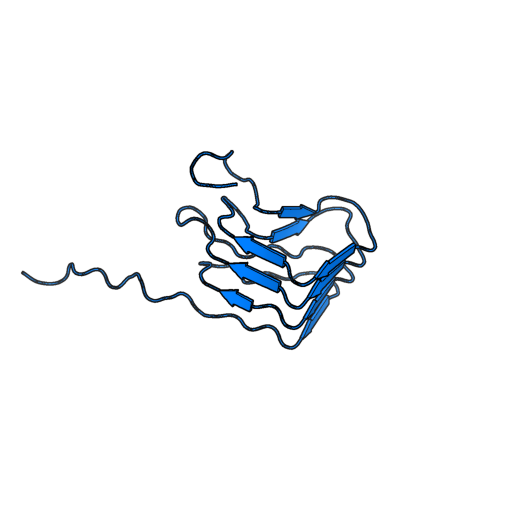TOM 650 C C . LYS A 1 87 ? 1.590 5.067 9.991 1.00 93.62 87 LYS A C 1
ATOM 652 O O . LYS A 1 87 ? 0.609 4.518 9.506 1.00 93.62 87 LYS A O 1
ATOM 657 N N . GLY A 1 88 ? 1.535 5.916 11.018 1.00 93.75 88 GLY A N 1
ATOM 658 C CA . GLY A 1 88 ? 0.283 6.271 11.691 1.00 93.75 88 GLY A CA 1
ATOM 659 C C . GLY A 1 88 ? -0.259 5.154 12.582 1.00 93.75 88 GLY A C 1
ATOM 66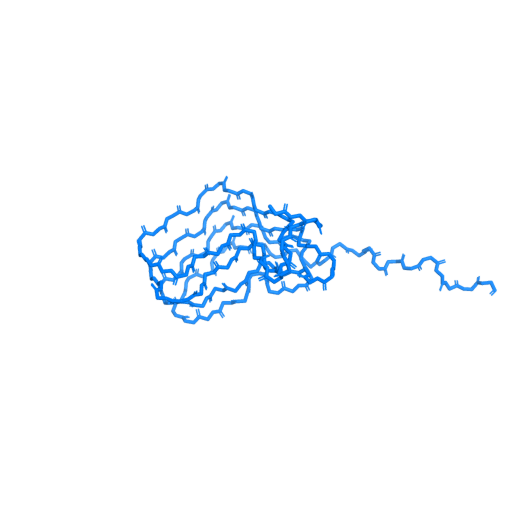0 O O . GLY A 1 88 ? 0.393 4.121 12.782 1.00 93.75 88 GLY A O 1
ATOM 661 N N . ILE A 1 89 ? -1.449 5.369 13.136 1.00 96.12 89 ILE A N 1
ATOM 662 C CA . ILE A 1 89 ? -2.180 4.355 13.903 1.00 96.12 89 ILE A CA 1
ATOM 663 C C . ILE A 1 89 ? -2.671 3.286 12.930 1.00 96.12 89 ILE A C 1
ATOM 665 O O . ILE A 1 89 ? -3.443 3.573 12.017 1.00 96.12 89 ILE A O 1
ATOM 669 N N . ASN A 1 90 ? -2.219 2.052 13.120 1.00 96.12 90 ASN A N 1
ATOM 670 C CA . ASN A 1 90 ? -2.527 0.959 12.213 1.00 96.12 90 ASN A CA 1
ATOM 671 C C . ASN A 1 90 ? -2.682 -0.367 12.951 1.00 96.12 90 ASN A C 1
ATOM 673 O O . ASN A 1 90 ? -2.107 -0.565 14.022 1.00 96.12 90 ASN A O 1
ATOM 677 N N . ASP A 1 91 ? -3.419 -1.269 12.317 1.00 97.12 91 ASP A N 1
ATOM 678 C CA . ASP A 1 91 ? -3.480 -2.676 12.670 1.00 97.12 91 ASP A CA 1
ATOM 679 C C . ASP A 1 91 ? -2.885 -3.508 11.529 1.00 97.12 91 ASP A C 1
ATOM 681 O O . ASP A 1 91 ? -3.373 -3.466 10.399 1.00 97.12 91 ASP A O 1
ATOM 685 N N . PHE A 1 92 ? -1.803 -4.239 11.802 1.00 95.69 92 PHE A N 1
ATOM 686 C CA . PHE A 1 92 ? -1.093 -5.054 10.814 1.00 95.69 92 PHE A CA 1
ATOM 687 C C . PHE A 1 92 ? -0.999 -6.495 11.309 1.00 95.69 92 PHE A C 1
ATOM 689 O O . PHE A 1 92 ? -0.052 -6.868 12.003 1.00 95.69 92 PHE A O 1
ATOM 696 N N . GLN A 1 93 ? -1.976 -7.321 10.941 1.00 97.00 93 GLN A N 1
ATOM 697 C CA . GLN A 1 93 ? -2.105 -8.684 11.461 1.00 97.00 93 GLN A CA 1
ATOM 698 C C . GLN A 1 93 ? -2.192 -9.722 10.349 1.00 97.00 93 GLN A C 1
ATOM 700 O O . GLN A 1 93 ? -2.837 -9.525 9.328 1.00 97.00 93 GLN A O 1
ATOM 705 N N . ASN A 1 94 ? -1.559 -10.875 10.560 1.00 97.56 94 ASN A N 1
ATOM 706 C CA . ASN A 1 94 ? -1.661 -12.044 9.680 1.00 97.56 94 ASN A CA 1
ATOM 707 C C . ASN A 1 94 ? -1.332 -11.772 8.200 1.00 97.56 94 ASN A C 1
ATOM 709 O O . ASN A 1 94 ? -1.823 -12.471 7.321 1.00 97.56 94 ASN A O 1
ATOM 713 N N . ASN A 1 95 ? -0.501 -10.770 7.912 1.00 95.81 95 ASN A N 1
ATOM 714 C CA . ASN A 1 95 ? -0.006 -10.520 6.562 1.00 95.81 95 ASN A CA 1
ATOM 715 C C . ASN A 1 95 ? 1.254 -11.347 6.304 1.00 95.81 95 ASN A C 1
ATOM 717 O O . ASN A 1 95 ? 2.112 -11.489 7.179 1.00 95.81 95 ASN A O 1
ATOM 721 N N . VAL A 1 96 ? 1.404 -11.825 5.074 1.00 95.44 96 VAL A N 1
ATOM 722 C CA . VAL A 1 96 ? 2.608 -12.521 4.621 1.00 95.44 96 VAL A CA 1
ATOM 723 C C . VAL A 1 96 ? 3.409 -11.581 3.735 1.00 95.44 96 VAL A C 1
ATOM 725 O O . VAL A 1 96 ? 2.907 -11.057 2.745 1.00 95.44 96 VAL A O 1
ATOM 728 N N . ARG A 1 97 ? 4.682 -11.386 4.082 1.00 89.56 97 ARG A N 1
ATOM 729 C CA . ARG A 1 97 ? 5.658 -10.693 3.240 1.00 89.56 97 ARG A CA 1
ATOM 730 C C . ARG A 1 97 ? 6.650 -11.719 2.720 1.00 89.56 97 ARG A C 1
ATOM 732 O O . ARG A 1 97 ? 7.478 -12.209 3.484 1.00 89.56 97 ARG A O 1
ATOM 739 N N . SER A 1 98 ? 6.587 -12.013 1.429 1.00 82.31 98 SER A N 1
ATOM 740 C CA . SER A 1 98 ? 7.607 -12.827 0.778 1.00 82.31 98 SER A CA 1
ATOM 741 C C . SER A 1 98 ? 8.832 -11.948 0.482 1.00 82.31 98 SER A C 1
ATOM 743 O O . SER A 1 98 ? 8.689 -10.924 -0.196 1.00 82.31 98 SER A O 1
ATOM 745 N N . PRO A 1 99 ? 10.029 -12.267 1.014 1.00 64.50 99 PRO A N 1
ATOM 746 C CA . PRO A 1 99 ? 11.258 -11.660 0.519 1.00 64.50 99 PRO A CA 1
ATOM 747 C C . PRO A 1 99 ? 11.433 -12.060 -0.951 1.00 64.50 99 PRO A C 1
ATOM 749 O O . PRO A 1 99 ? 11.096 -13.182 -1.315 1.00 64.50 99 PRO A O 1
ATOM 752 N N . LEU A 1 100 ? 11.905 -11.120 -1.777 1.00 60.91 100 LEU A N 1
ATOM 753 C CA . LEU A 1 100 ? 12.082 -11.256 -3.228 1.00 60.91 100 LEU A CA 1
ATOM 754 C C . LEU A 1 100 ? 12.415 -12.684 -3.684 1.00 60.91 100 LEU A C 1
ATOM 756 O O . LEU A 1 100 ? 13.313 -13.327 -3.135 1.00 60.91 100 LEU A O 1
ATOM 760 N N . CYS A 1 101 ? 11.758 -13.123 -4.761 1.00 44.53 101 CYS A N 1
ATOM 761 C CA . CYS A 1 101 ? 12.256 -14.231 -5.562 1.00 44.53 101 CYS A CA 1
ATOM 762 C C . CYS A 1 101 ? 13.729 -13.936 -5.920 1.00 44.53 101 CYS A C 1
ATOM 764 O O . CYS A 1 101 ? 14.012 -12.840 -6.411 1.00 44.53 101 CYS A O 1
ATOM 766 N N . PRO A 1 102 ? 14.689 -14.846 -5.670 1.00 46.00 102 PRO A N 1
ATOM 767 C CA . PRO A 1 102 ? 16.097 -14.620 -5.980 1.00 46.00 102 PRO A CA 1
ATOM 768 C C . PRO A 1 102 ? 16.329 -14.692 -7.499 1.00 46.00 102 PRO A C 1
ATOM 770 O O . PRO A 1 102 ? 16.939 -15.629 -8.001 1.00 46.00 102 PRO A O 1
ATOM 773 N N . SER A 1 103 ? 15.839 -13.713 -8.261 1.00 45.03 103 SER A N 1
ATOM 774 C CA . SER A 1 103 ? 16.138 -13.575 -9.693 1.00 45.03 103 SER A CA 1
ATOM 775 C C . SER A 1 103 ? 17.432 -12.797 -9.957 1.00 45.03 103 SER A C 1
ATOM 777 O O . SER A 1 103 ? 17.894 -12.745 -11.091 1.00 45.03 103 SER A O 1
ATOM 779 N N . THR A 1 104 ? 18.121 -12.305 -8.921 1.00 43.75 104 THR A N 1
ATOM 780 C CA . THR A 1 104 ? 19.544 -11.941 -9.016 1.00 43.75 104 THR A CA 1
ATOM 781 C C . THR A 1 104 ? 20.454 -13.153 -8.795 1.00 43.75 104 THR A C 1
ATOM 783 O O . THR A 1 104 ? 21.421 -13.079 -8.040 1.00 43.75 104 THR A O 1
ATOM 786 N N . TYR A 1 105 ? 20.179 -14.274 -9.464 1.00 38.94 105 TYR A N 1
ATOM 787 C CA . TYR A 1 105 ? 21.255 -15.165 -9.895 1.00 38.94 105 TYR A CA 1
ATOM 788 C C . TYR A 1 105 ? 21.730 -14.623 -11.246 1.00 38.94 105 TYR A C 1
ATOM 790 O O . TYR A 1 105 ? 21.199 -14.960 -12.299 1.00 38.94 105 TYR A O 1
ATOM 798 N N . SER A 1 106 ? 22.695 -13.703 -11.211 1.00 36.94 106 SER A N 1
ATOM 799 C CA . SER A 1 106 ? 23.464 -13.359 -12.407 1.00 36.94 106 SER A CA 1
ATOM 800 C C . SER A 1 106 ? 24.232 -14.614 -12.840 1.00 36.94 106 SER A C 1
ATOM 802 O O . SER A 1 106 ? 25.030 -15.109 -12.042 1.00 36.94 106 SER A O 1
ATOM 804 N N . PRO A 1 107 ? 24.070 -15.141 -14.068 1.00 42.78 107 PRO A N 1
ATOM 805 C CA . PRO A 1 107 ? 24.898 -16.242 -14.555 1.00 42.78 107 PRO A CA 1
ATOM 806 C C . PRO A 1 107 ? 26.288 -15.759 -15.012 1.00 42.78 107 PRO A C 1
ATOM 808 O O . PRO A 1 107 ? 26.952 -16.430 -15.797 1.00 42.78 107 PRO A O 1
ATOM 811 N N . HIS A 1 108 ? 26.756 -14.589 -14.573 1.00 44.75 108 HIS A N 1
ATOM 812 C CA . HIS A 1 108 ? 28.051 -14.046 -14.980 1.00 44.75 108 HIS A CA 1
ATOM 813 C C . HIS A 1 108 ? 29.022 -13.961 -13.812 1.00 44.75 108 HIS A C 1
ATOM 815 O O . HIS A 1 108 ? 29.347 -12.883 -13.323 1.00 44.75 108 HIS A O 1
ATOM 821 N N . LEU A 1 109 ? 29.528 -15.128 -13.411 1.00 39.91 109 LEU A N 1
ATOM 822 C CA . LEU A 1 109 ? 30.846 -15.256 -12.804 1.00 39.91 109 LEU A CA 1
ATOM 823 C C . LEU A 1 109 ? 31.556 -16.507 -13.348 1.00 39.91 109 LEU A C 1
ATOM 825 O O . LEU A 1 109 ? 31.131 -17.627 -13.086 1.00 39.91 109 LEU A O 1
ATOM 829 N N . ARG A 1 110 ? 32.708 -16.238 -13.985 1.00 36.69 110 ARG A N 1
ATOM 830 C CA . ARG A 1 110 ? 33.856 -17.112 -14.307 1.00 36.69 110 ARG A CA 1
ATOM 831 C C . ARG A 1 110 ? 33.805 -17.913 -15.616 1.00 36.69 110 ARG A C 1
ATOM 833 O O . ARG A 1 110 ? 33.507 -19.103 -15.626 1.00 36.69 110 ARG A O 1
ATOM 840 N N . GLY A 1 111 ? 34.233 -17.238 -16.682 1.00 41.06 111 GLY A N 1
ATOM 841 C CA . GLY A 1 111 ? 35.210 -17.745 -17.651 1.00 41.06 111 GLY A CA 1
ATOM 842 C C . GLY A 1 111 ? 36.418 -16.818 -17.620 1.00 41.06 111 GLY A C 1
ATOM 843 O O . GLY A 1 111 ? 36.170 -15.599 -17.470 1.00 41.06 111 GLY A O 1
#

pLDDT: mean 87.74, std 16.67, range [36.69, 98.5]

Sequence (111 aa):
MGKSGDSGKDGITIADGQNMIFDHVSVTWGRDETFSINGAVTNVTIQDSIIGQGLDTHSCGGLMQADNISLFRNLYIDNKTRNPKVKGINDFQNNVRSPLCPSTYSPHLRG

Organism: Rosellinia necatrix (NCBI:txid77044)

Foldseek 3Di:
DAPPDDAPFEQEEAAADEQEEAEAEEFEQTNAERYEYHHHYEQYEYELYEFEHHPPVHFERYHAPDEHYEYANYEYAHGQYPSPHHDYHYHHYHYDYDHHDPPPPDVDDDD